Protein AF-A0A817BHD2-F1 (afdb_monomer_lite)

Secondary structure (DSSP, 8-state):
----------PPP-----------PPPPPPPPPPPP-----------------------PPPPPP-----PPP----SEEEEEEEEEEEEPSSSTT-EEEEEEEEESS-EEEEE-SSEEEETTTEEEETTTTTS--EEEEE-SEEEEEEEPPTT--B-GGGS-HHHH-

Organism: Brassica napus (NCBI:txid3708)

Structure (mmCIF, N/CA/C/O backbone):
data_AF-A0A817BHD2-F1
#
_entry.id   AF-A0A817BHD2-F1
#
loop_
_atom_site.group_PDB
_atom_site.id
_atom_site.type_symbol
_atom_site.label_atom_id
_atom_site.label_alt_id
_atom_site.label_comp_id
_atom_site.label_asym_id
_atom_site.label_entity_id
_atom_site.label_seq_id
_atom_site.pdbx_PDB_ins_code
_atom_site.Cartn_x
_atom_site.Cartn_y
_atom_site.Cartn_z
_atom_site.occupancy
_atom_site.B_iso_or_equiv
_atom_site.auth_seq_id
_atom_site.auth_comp_id
_atom_site.auth_asym_id
_atom_site.auth_atom_id
_atom_site.pdbx_PDB_model_num
ATOM 1 N N . MET A 1 1 ? -6.697 14.897 0.066 1.00 32.56 1 MET A N 1
ATOM 2 C CA . MET A 1 1 ? -5.765 14.631 -1.056 1.00 32.56 1 MET A CA 1
ATOM 3 C C . MET A 1 1 ? -4.375 14.465 -0.456 1.00 32.56 1 MET A C 1
ATOM 5 O O . MET A 1 1 ? -3.716 15.460 -0.195 1.00 32.56 1 MET A O 1
ATOM 9 N N . GLY A 1 2 ? -4.002 13.236 -0.090 1.00 35.25 2 GLY A N 1
ATOM 10 C CA . GLY A 1 2 ? -2.776 12.960 0.666 1.00 35.25 2 GLY A CA 1
ATOM 11 C C . GLY A 1 2 ? -1.614 12.603 -0.256 1.00 35.25 2 GLY A C 1
ATOM 12 O O . GLY A 1 2 ? -1.731 11.688 -1.069 1.00 35.25 2 GLY A O 1
ATOM 13 N N . ASN A 1 3 ? -0.502 13.325 -0.133 1.00 30.59 3 ASN A N 1
ATOM 14 C CA . ASN A 1 3 ? 0.747 12.999 -0.813 1.00 30.59 3 ASN A CA 1
ATOM 15 C C . ASN A 1 3 ? 1.408 11.814 -0.101 1.00 30.59 3 ASN A C 1
ATOM 17 O O . ASN A 1 3 ? 1.706 11.895 1.087 1.00 30.59 3 ASN A O 1
ATOM 21 N N . ILE A 1 4 ? 1.638 10.723 -0.830 1.00 46.12 4 ILE A N 1
ATOM 22 C CA . ILE A 1 4 ? 2.277 9.513 -0.305 1.00 46.12 4 ILE A CA 1
ATOM 23 C C . ILE A 1 4 ? 3.721 9.483 -0.805 1.00 46.12 4 ILE A C 1
ATOM 25 O O . ILE A 1 4 ? 3.975 9.426 -2.011 1.00 46.12 4 ILE A O 1
ATOM 29 N N . PHE A 1 5 ? 4.653 9.566 0.143 1.00 36.47 5 PHE A N 1
ATOM 30 C CA . PHE A 1 5 ? 6.095 9.471 -0.066 1.00 36.47 5 PHE A CA 1
ATOM 31 C C . PHE A 1 5 ? 6.577 8.048 0.230 1.00 36.47 5 PHE A C 1
ATOM 33 O O . PHE A 1 5 ? 6.222 7.459 1.248 1.00 36.47 5 PHE A O 1
ATOM 40 N N . CYS A 1 6 ? 7.414 7.509 -0.656 1.00 35.25 6 CYS A N 1
ATOM 41 C CA . CYS A 1 6 ? 8.051 6.203 -0.512 1.00 35.25 6 CYS A CA 1
ATOM 42 C C . CYS A 1 6 ? 9.559 6.420 -0.317 1.00 35.25 6 CYS A C 1
ATOM 44 O O . CYS A 1 6 ? 10.216 6.958 -1.206 1.00 35.25 6 CYS A O 1
ATOM 46 N N . CYS A 1 7 ? 10.109 6.025 0.836 1.00 37.22 7 CYS A N 1
ATOM 47 C CA . CYS A 1 7 ? 11.538 6.146 1.142 1.00 37.22 7 CYS A CA 1
ATOM 48 C C . CYS A 1 7 ? 12.202 4.763 1.181 1.00 37.22 7 CYS A C 1
ATOM 50 O O . CYS A 1 7 ? 12.012 4.004 2.129 1.00 37.22 7 CYS A O 1
ATOM 52 N N . CYS A 1 8 ? 13.027 4.445 0.181 1.00 37.12 8 CYS A N 1
ATOM 53 C CA . CYS A 1 8 ? 13.896 3.265 0.196 1.00 37.12 8 CYS A CA 1
ATOM 54 C C . CYS A 1 8 ? 15.268 3.626 0.797 1.00 37.12 8 CYS A C 1
ATOM 56 O O . CYS A 1 8 ? 16.153 4.128 0.108 1.00 37.12 8 CYS A O 1
ATOM 58 N N . GLY A 1 9 ? 15.458 3.381 2.097 1.00 36.22 9 GLY A N 1
ATOM 59 C CA . GLY A 1 9 ? 16.731 3.601 2.795 1.00 36.22 9 GLY A CA 1
ATOM 60 C C . GLY A 1 9 ? 17.662 2.382 2.748 1.00 36.22 9 GLY A C 1
ATOM 61 O O . GLY A 1 9 ? 17.508 1.446 3.532 1.00 36.22 9 GLY A O 1
ATOM 62 N N . GLY A 1 10 ? 18.673 2.397 1.875 1.00 38.00 10 GLY A N 1
ATOM 63 C CA . GLY A 1 10 ? 19.756 1.405 1.856 1.00 38.00 10 GLY A CA 1
ATOM 64 C C . GLY A 1 10 ? 20.892 1.756 2.830 1.00 38.00 10 GLY A C 1
ATOM 65 O O . GLY A 1 10 ? 21.655 2.688 2.589 1.00 38.00 10 GLY A O 1
ATOM 66 N N . ARG A 1 11 ? 21.058 0.993 3.923 1.00 42.69 11 ARG A N 1
ATOM 67 C CA . ARG A 1 11 ? 22.216 1.107 4.838 1.00 42.69 11 ARG A CA 1
ATOM 68 C C . ARG A 1 11 ? 23.433 0.367 4.267 1.00 42.69 11 ARG A C 1
ATOM 70 O O . ARG A 1 11 ? 23.419 -0.858 4.182 1.00 42.69 11 ARG A O 1
ATOM 77 N N . ARG A 1 12 ? 24.527 1.075 3.962 1.00 44.00 12 ARG A N 1
ATOM 78 C CA . ARG A 1 12 ? 25.848 0.461 3.710 1.00 44.00 12 ARG A CA 1
ATOM 79 C C . ARG A 1 12 ? 26.607 0.297 5.036 1.00 44.00 12 ARG A C 1
ATOM 81 O O . ARG A 1 12 ? 26.866 1.284 5.715 1.00 44.00 12 ARG A O 1
ATOM 88 N N . ARG A 1 13 ? 26.982 -0.936 5.404 1.00 43.25 13 ARG A N 1
ATOM 89 C CA . ARG A 1 13 ? 27.957 -1.217 6.479 1.00 43.25 13 ARG A CA 1
ATOM 90 C C . ARG A 1 13 ? 29.376 -1.045 5.922 1.00 43.25 13 ARG A C 1
ATOM 92 O O . ARG A 1 13 ? 29.700 -1.676 4.921 1.00 43.25 13 ARG A O 1
ATOM 99 N N . ARG A 1 14 ? 30.229 -0.251 6.579 1.00 35.31 14 ARG A N 1
ATOM 100 C CA . ARG A 1 14 ? 31.686 -0.247 6.356 1.00 35.31 14 ARG A CA 1
ATOM 101 C C . ARG A 1 14 ? 32.376 -0.677 7.651 1.00 35.31 14 ARG A C 1
ATOM 103 O O . ARG A 1 14 ? 32.086 -0.136 8.710 1.00 35.31 14 ARG A O 1
ATOM 110 N N . SER A 1 15 ? 33.211 -1.704 7.552 1.00 36.88 15 SER A N 1
ATOM 111 C CA . SER A 1 15 ? 34.025 -2.288 8.621 1.00 36.88 15 SER A CA 1
ATOM 112 C C . SER A 1 15 ? 35.166 -1.356 9.047 1.00 36.88 15 SER A C 1
ATOM 114 O O . SER A 1 15 ? 35.803 -0.739 8.194 1.00 36.88 15 SER A O 1
ATOM 116 N N . ASN A 1 16 ? 35.433 -1.295 10.356 1.00 35.06 16 ASN A N 1
ATOM 117 C CA . ASN A 1 16 ? 36.535 -0.553 10.975 1.00 35.06 16 ASN A CA 1
ATOM 118 C C . ASN A 1 16 ? 37.863 -1.324 10.883 1.00 35.06 16 ASN A C 1
ATOM 120 O O . ASN A 1 16 ? 37.915 -2.486 11.277 1.00 35.06 16 ASN A O 1
ATOM 124 N N . VAL A 1 17 ? 38.936 -0.640 10.478 1.00 37.84 17 VAL A N 1
ATOM 125 C CA . VAL A 1 17 ? 40.337 -0.933 10.845 1.00 37.84 17 VAL A CA 1
ATOM 126 C C . VAL A 1 17 ? 41.031 0.427 11.057 1.00 37.84 17 VAL A C 1
ATOM 128 O O . VAL A 1 17 ? 40.820 1.310 10.223 1.00 37.84 17 VAL A O 1
ATOM 131 N N . PRO A 1 18 ? 41.801 0.649 12.143 1.00 40.72 18 PRO A N 1
ATOM 132 C CA . PRO A 1 18 ? 42.442 1.934 12.410 1.00 40.72 18 PRO A CA 1
ATOM 133 C C . PRO A 1 18 ? 43.842 2.002 11.784 1.00 40.72 18 PRO A C 1
ATOM 135 O O . PRO A 1 18 ? 44.607 1.043 11.862 1.00 40.72 18 PRO A O 1
ATOM 138 N N . ALA A 1 19 ? 44.193 3.156 11.218 1.00 34.47 19 ALA A N 1
ATOM 139 C CA . ALA A 1 19 ? 45.574 3.535 10.951 1.00 34.47 19 ALA A CA 1
ATOM 140 C C . ALA A 1 19 ? 45.741 5.031 11.242 1.00 34.47 19 ALA A C 1
ATOM 142 O O . ALA A 1 19 ? 45.027 5.880 10.712 1.00 34.47 19 ALA A O 1
ATOM 143 N N . GLU A 1 20 ? 46.661 5.303 12.154 1.00 33.34 20 GLU A N 1
ATOM 144 C CA . GLU A 1 20 ? 47.182 6.596 12.566 1.00 33.34 20 GLU A CA 1
ATOM 145 C C . GLU A 1 20 ? 48.108 7.160 11.475 1.00 33.34 20 GLU A C 1
ATOM 147 O O . GLU A 1 20 ? 49.037 6.467 11.071 1.00 33.34 20 GLU A O 1
ATOM 152 N N . ALA A 1 21 ? 47.846 8.385 10.998 1.00 31.81 21 ALA A N 1
ATOM 153 C CA . ALA A 1 21 ? 48.841 9.400 10.613 1.00 31.81 21 ALA A CA 1
ATOM 154 C C . ALA A 1 21 ? 48.141 10.651 10.034 1.00 31.81 21 ALA A C 1
ATOM 156 O O . ALA A 1 21 ? 47.307 10.545 9.142 1.00 31.81 21 ALA A O 1
ATOM 157 N N . THR A 1 22 ? 48.485 11.810 10.609 1.00 34.97 22 THR A N 1
ATOM 158 C CA . THR A 1 22 ? 48.550 13.180 10.044 1.00 34.97 22 THR A CA 1
ATOM 159 C C . THR A 1 22 ? 47.873 13.479 8.697 1.00 34.97 22 THR A C 1
ATOM 161 O O . THR A 1 22 ? 48.224 12.850 7.710 1.00 34.97 22 THR A O 1
ATOM 164 N N . GLU A 1 23 ? 47.038 14.538 8.642 1.00 30.80 23 GLU A N 1
ATOM 165 C CA . GLU A 1 23 ? 47.178 15.710 7.735 1.00 30.80 23 GLU A CA 1
ATOM 166 C C . GLU A 1 23 ? 45.855 16.507 7.552 1.00 30.80 23 GLU A C 1
ATOM 168 O O . GLU A 1 23 ? 44.814 15.987 7.168 1.00 30.80 23 GLU A O 1
ATOM 173 N N . THR A 1 24 ? 45.938 17.796 7.898 1.00 31.33 24 THR A N 1
ATOM 174 C CA . THR A 1 24 ? 45.184 18.997 7.473 1.00 31.33 24 THR A CA 1
ATOM 175 C C . THR A 1 24 ? 43.711 18.897 7.021 1.00 31.33 24 THR A C 1
ATOM 177 O O . THR A 1 24 ? 43.395 18.555 5.887 1.00 31.33 24 THR A O 1
ATOM 180 N N . THR A 1 25 ? 42.795 19.382 7.869 1.00 35.78 25 THR A N 1
ATOM 181 C CA . THR A 1 25 ? 41.379 19.644 7.545 1.00 35.78 25 THR A CA 1
ATOM 182 C C . THR A 1 25 ? 41.215 20.784 6.521 1.00 35.78 25 THR A C 1
ATOM 184 O O . THR A 1 25 ? 41.575 21.922 6.841 1.00 35.78 25 THR A O 1
ATOM 187 N N . PRO A 1 26 ? 40.586 20.578 5.347 1.00 34.88 26 PRO A N 1
ATOM 188 C CA . PRO A 1 26 ? 40.112 21.681 4.516 1.00 34.88 26 PRO A CA 1
ATOM 189 C C . PRO A 1 26 ? 38.792 22.222 5.085 1.00 34.88 26 PRO A C 1
ATOM 191 O O . PRO A 1 26 ? 37.861 21.464 5.362 1.00 34.88 26 PRO A O 1
ATOM 194 N N . ARG A 1 27 ? 38.693 23.545 5.266 1.00 39.25 27 ARG A N 1
ATOM 195 C CA . ARG A 1 27 ? 37.445 24.222 5.663 1.00 39.25 27 ARG A CA 1
ATOM 196 C C . ARG A 1 27 ? 36.367 24.009 4.591 1.00 39.25 27 ARG A C 1
ATOM 198 O O . ARG A 1 27 ? 36.591 24.344 3.432 1.00 39.25 27 ARG A O 1
ATOM 205 N N . GLN A 1 28 ? 35.191 23.514 4.985 1.00 38.84 28 GLN A N 1
ATOM 206 C CA . GLN A 1 28 ? 33.999 23.508 4.128 1.00 38.84 28 GLN A CA 1
ATOM 207 C C . GLN A 1 28 ? 33.588 24.951 3.768 1.00 38.84 28 GLN A C 1
ATOM 209 O O . GLN A 1 28 ? 33.465 25.774 4.679 1.00 38.84 28 GLN A O 1
ATOM 214 N N . PRO A 1 29 ? 33.325 25.280 2.491 1.00 40.97 29 PRO A N 1
ATOM 215 C CA . PRO A 1 29 ? 32.713 26.554 2.130 1.00 40.97 29 PRO A CA 1
ATOM 216 C C . PRO A 1 29 ? 31.217 26.545 2.474 1.00 40.97 29 PRO A C 1
ATOM 218 O O . PRO A 1 29 ? 30.490 25.621 2.111 1.00 40.97 29 PRO A O 1
ATOM 221 N N . HIS A 1 30 ? 30.748 27.585 3.163 1.00 46.22 30 HIS A N 1
ATOM 222 C CA . HIS A 1 30 ? 29.320 27.854 3.346 1.00 46.22 30 HIS A CA 1
ATOM 223 C C . HIS A 1 30 ? 28.676 28.263 2.004 1.00 46.22 30 HIS A C 1
ATOM 225 O O . HIS A 1 30 ? 29.341 28.931 1.208 1.00 46.22 30 HIS A O 1
ATOM 231 N N . PRO A 1 31 ? 27.397 27.931 1.740 1.00 48.81 31 PRO A N 1
ATOM 232 C CA . PRO A 1 31 ? 26.735 28.337 0.502 1.00 48.81 31 PRO A CA 1
ATOM 233 C C . PRO A 1 31 ? 26.536 29.866 0.457 1.00 48.81 31 PRO A C 1
ATOM 235 O O . PRO A 1 31 ? 26.131 30.458 1.465 1.00 48.81 31 PRO A O 1
ATOM 238 N N . PRO A 1 32 ? 26.800 30.537 -0.682 1.00 47.69 32 PRO A N 1
ATOM 239 C CA . PRO A 1 32 ? 26.550 31.965 -0.811 1.00 47.69 32 PRO A CA 1
ATOM 240 C C . PRO A 1 32 ? 25.046 32.255 -0.906 1.00 47.69 32 PRO A C 1
ATOM 242 O O . PRO A 1 32 ? 24.273 31.508 -1.504 1.00 47.69 32 PRO A O 1
ATOM 245 N N . LYS A 1 33 ? 24.632 33.373 -0.301 1.00 41.81 33 LYS A N 1
ATOM 246 C CA . LYS A 1 33 ? 23.258 33.887 -0.350 1.00 41.81 33 LYS A CA 1
ATOM 247 C C . LYS A 1 33 ? 22.940 34.350 -1.778 1.00 41.81 33 LYS A C 1
ATOM 249 O O . LYS A 1 33 ? 23.653 35.189 -2.319 1.00 41.81 33 LYS A O 1
ATOM 254 N N . ILE A 1 34 ? 21.869 33.818 -2.362 1.00 36.09 34 ILE A N 1
ATOM 255 C CA . ILE A 1 34 ? 21.376 34.180 -3.699 1.00 36.09 34 ILE A CA 1
ATOM 256 C C . ILE A 1 34 ? 20.847 35.628 -3.671 1.00 36.09 34 ILE A C 1
ATOM 258 O O . ILE A 1 34 ? 19.967 35.912 -2.853 1.00 36.09 34 ILE A O 1
ATOM 262 N N . PRO A 1 35 ? 21.292 36.545 -4.552 1.00 37.19 35 PRO A N 1
ATOM 263 C CA . PRO A 1 35 ? 20.561 37.775 -4.806 1.00 37.19 35 PRO A CA 1
ATOM 264 C C . PRO A 1 35 ? 19.489 37.515 -5.869 1.00 37.19 35 PRO A C 1
ATOM 266 O O . PRO A 1 35 ? 19.784 37.131 -7.000 1.00 37.19 35 PRO A O 1
ATOM 269 N N . VAL A 1 36 ? 18.233 37.745 -5.494 1.00 41.97 36 VAL A N 1
ATOM 270 C CA . VAL A 1 36 ? 17.107 37.874 -6.425 1.00 41.97 36 VAL A CA 1
ATOM 271 C C . VAL A 1 36 ? 17.343 39.124 -7.267 1.00 41.97 36 VAL A C 1
ATOM 273 O O . VAL A 1 36 ? 17.374 40.216 -6.710 1.00 41.97 36 VAL A O 1
ATOM 276 N N . ASN A 1 37 ? 17.466 38.988 -8.588 1.00 36.00 37 ASN A N 1
ATOM 277 C CA . ASN A 1 37 ? 17.344 40.129 -9.491 1.00 36.00 37 ASN A CA 1
ATOM 278 C C . ASN A 1 37 ? 16.177 39.909 -10.449 1.00 36.00 37 ASN A C 1
ATOM 280 O O . ASN A 1 37 ? 16.178 39.019 -11.298 1.00 36.00 37 ASN A O 1
ATOM 284 N N . GLN A 1 38 ? 15.163 40.738 -10.220 1.00 34.06 38 GLN A N 1
ATOM 285 C CA . GLN A 1 38 ? 13.962 40.905 -11.015 1.00 34.06 38 GLN A CA 1
ATOM 286 C C . GLN A 1 38 ? 14.294 41.512 -12.387 1.00 34.06 38 GLN A C 1
ATOM 288 O O . GLN A 1 38 ? 15.295 42.203 -12.568 1.00 34.06 38 GLN A O 1
ATOM 293 N N . ALA A 1 39 ? 13.416 41.201 -13.338 1.00 39.72 39 ALA A N 1
ATOM 294 C CA . ALA A 1 39 ? 13.403 41.617 -14.733 1.00 39.72 39 ALA A CA 1
ATOM 295 C C . ALA A 1 39 ? 13.618 43.126 -14.963 1.00 39.72 39 ALA A C 1
ATOM 297 O O . ALA A 1 39 ? 13.302 43.932 -14.098 1.00 39.72 39 ALA A O 1
ATOM 298 N N . V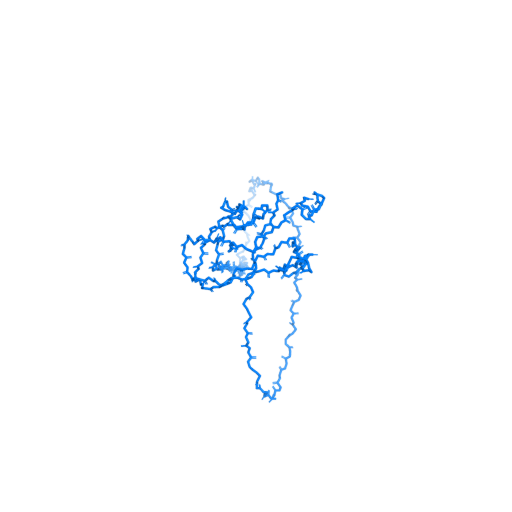AL A 1 40 ? 14.076 43.497 -16.167 1.00 34.72 40 VAL A N 1
ATOM 299 C CA . VAL A 1 40 ? 13.316 44.235 -17.208 1.00 34.72 40 VAL A CA 1
ATOM 300 C C . VAL A 1 40 ? 14.293 44.595 -18.350 1.00 34.72 40 VAL A C 1
ATOM 302 O O . VAL A 1 40 ? 15.284 45.282 -18.137 1.00 34.72 40 VAL A O 1
ATOM 305 N N . SER A 1 41 ? 14.007 44.153 -19.580 1.00 42.19 41 SER A N 1
ATOM 306 C CA . SER A 1 41 ? 14.454 44.831 -20.815 1.00 42.19 41 SER A CA 1
ATOM 307 C C . SER A 1 41 ? 13.302 45.719 -21.286 1.00 42.19 41 SER A C 1
ATOM 309 O O . SER A 1 41 ? 12.156 45.269 -21.196 1.00 42.19 41 SER A O 1
ATOM 311 N N . PRO A 1 42 ? 13.552 46.944 -21.786 1.00 44.94 42 PRO A N 1
ATOM 312 C CA . PRO A 1 42 ? 13.590 47.089 -23.246 1.00 44.94 42 PRO A CA 1
ATOM 313 C C . PRO A 1 42 ? 14.489 48.216 -23.813 1.00 44.94 42 PRO A C 1
ATOM 315 O O . PRO A 1 42 ? 14.671 49.267 -23.215 1.00 44.94 42 PRO A O 1
ATOM 318 N N . VAL A 1 43 ? 14.950 47.958 -25.044 1.00 42.66 43 VAL A N 1
ATOM 319 C CA . VAL A 1 43 ? 15.107 48.866 -26.205 1.00 42.66 43 VAL A CA 1
ATOM 320 C C . VAL A 1 43 ? 15.915 50.165 -26.027 1.00 42.66 43 VAL A C 1
ATOM 322 O O . VAL A 1 43 ? 15.469 51.119 -25.401 1.00 42.66 43 VAL A O 1
ATOM 325 N N . ALA A 1 44 ? 17.033 50.269 -26.759 1.00 33.97 44 ALA A N 1
ATOM 326 C CA . ALA A 1 44 ? 17.671 51.548 -27.075 1.00 33.97 44 ALA A CA 1
ATOM 327 C C . ALA A 1 44 ? 18.122 51.610 -28.549 1.00 33.97 44 ALA A C 1
ATOM 329 O O . ALA A 1 44 ? 19.122 51.031 -28.960 1.00 33.97 44 ALA A O 1
ATOM 330 N N . THR A 1 45 ? 17.276 52.283 -29.326 1.00 37.28 45 THR A N 1
ATOM 331 C CA . THR A 1 45 ? 17.509 53.223 -30.433 1.00 37.28 45 THR A CA 1
ATOM 332 C C . THR A 1 45 ? 18.938 53.377 -30.991 1.00 37.28 45 THR A C 1
ATOM 334 O O . THR A 1 45 ? 19.864 53.786 -30.296 1.00 37.28 45 THR A O 1
ATOM 337 N N . LEU A 1 46 ? 19.061 53.167 -32.309 1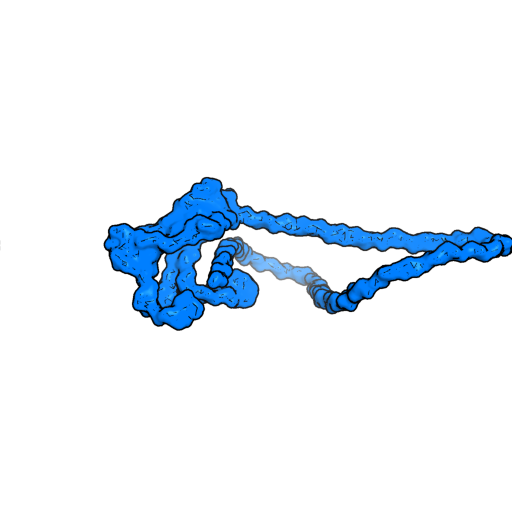.00 45.50 46 LEU A N 1
ATOM 338 C CA . LEU A 1 46 ? 20.205 53.513 -33.164 1.00 45.50 46 LEU A CA 1
ATOM 339 C C . LEU A 1 46 ? 20.455 55.034 -33.197 1.00 45.50 46 LEU A C 1
ATOM 341 O O . LEU A 1 46 ? 19.629 55.776 -33.721 1.00 45.50 46 LEU A O 1
ATOM 345 N N . TYR A 1 47 ? 21.625 55.480 -32.736 1.00 37.09 47 TYR A N 1
ATOM 346 C CA . TYR A 1 47 ? 22.200 56.792 -33.059 1.00 37.09 47 TYR A CA 1
ATOM 347 C C . TYR A 1 47 ? 23.710 56.634 -33.295 1.00 37.09 47 TYR A C 1
ATOM 349 O O . TYR A 1 47 ? 24.459 56.319 -32.375 1.00 37.09 47 TYR A O 1
ATOM 357 N N . TYR A 1 48 ? 24.161 56.858 -34.532 1.00 42.25 48 TYR A N 1
ATOM 358 C CA . TYR A 1 48 ? 25.581 56.983 -34.881 1.00 42.25 48 TYR A CA 1
ATOM 359 C C . TYR A 1 48 ? 25.991 58.464 -34.896 1.00 42.25 48 TYR A C 1
ATOM 361 O O . TYR A 1 48 ? 25.367 59.240 -35.623 1.00 42.25 48 TYR A O 1
ATOM 369 N N . PRO A 1 49 ? 27.075 58.857 -34.201 1.00 45.34 49 PRO A N 1
ATOM 370 C CA . PRO A 1 49 ? 27.827 60.068 -34.514 1.00 45.34 49 PRO A CA 1
ATOM 371 C C . PRO A 1 49 ? 29.209 59.756 -35.141 1.00 45.34 49 PRO A C 1
ATOM 373 O O . PRO A 1 49 ? 29.669 58.610 -35.114 1.00 45.34 49 PRO A O 1
ATOM 376 N N . PRO A 1 50 ? 29.848 60.753 -35.786 1.00 43.56 50 PRO A N 1
ATOM 377 C CA . PRO A 1 50 ? 30.835 60.529 -36.841 1.00 43.56 50 PRO A CA 1
ATOM 378 C C . PRO A 1 50 ? 32.256 60.213 -36.354 1.00 43.56 50 PRO A C 1
ATOM 380 O O . PRO A 1 50 ? 32.679 60.573 -35.258 1.00 43.56 50 PRO A O 1
ATOM 383 N N . ARG A 1 51 ? 32.988 59.537 -37.253 1.00 48.78 51 ARG A N 1
ATOM 384 C CA . ARG A 1 51 ? 34.384 59.094 -37.146 1.00 48.78 51 ARG A CA 1
ATOM 385 C C . ARG A 1 51 ? 35.347 60.246 -36.851 1.00 48.78 51 ARG A C 1
ATOM 387 O O . ARG A 1 51 ? 35.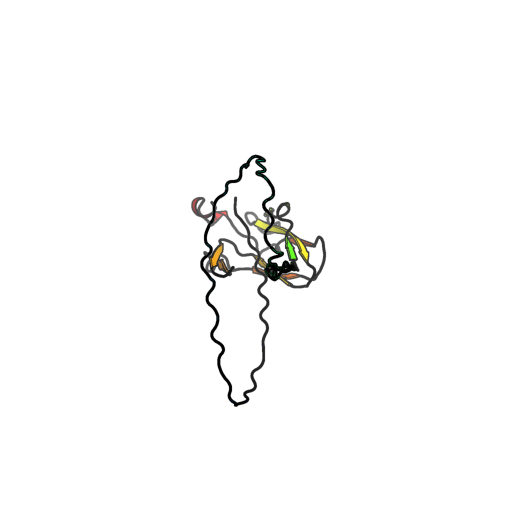661 61.027 -37.745 1.00 48.78 51 ARG A O 1
ATOM 394 N N . ASN A 1 52 ? 35.945 60.200 -35.665 1.00 43.00 52 ASN A N 1
ATOM 395 C CA . ASN A 1 52 ? 37.199 60.880 -35.363 1.00 43.00 52 ASN A CA 1
ATOM 396 C C . ASN A 1 52 ? 38.279 59.801 -35.198 1.00 43.00 52 ASN A C 1
ATOM 398 O O . ASN A 1 52 ? 38.117 58.870 -34.412 1.00 43.00 52 ASN A O 1
ATOM 402 N N . MET A 1 53 ? 39.347 59.891 -35.992 1.00 54.38 53 MET A N 1
ATOM 403 C CA . MET A 1 53 ? 40.481 58.970 -35.950 1.00 54.38 53 MET A CA 1
ATOM 404 C C . MET A 1 53 ? 41.240 59.081 -34.623 1.00 54.38 53 MET A C 1
ATOM 406 O O . MET A 1 53 ? 41.916 60.076 -34.369 1.00 54.38 53 MET A O 1
ATOM 410 N N . SER A 1 54 ? 41.220 58.012 -33.833 1.00 45.75 54 SER A N 1
ATOM 411 C CA . SER A 1 54 ? 42.197 57.751 -32.780 1.00 45.75 54 SER A CA 1
ATOM 412 C C . SER A 1 54 ? 42.486 56.245 -32.711 1.00 45.75 54 SER A C 1
ATOM 414 O O . SER A 1 54 ? 41.576 55.431 -32.642 1.00 45.75 54 SER A O 1
ATOM 416 N N . LYS A 1 55 ? 43.783 55.941 -32.851 1.00 49.38 55 LYS A N 1
ATOM 417 C CA . LYS A 1 55 ? 44.589 54.724 -32.606 1.00 49.38 55 LYS A CA 1
ATOM 418 C C . LYS A 1 55 ? 43.870 53.407 -32.221 1.00 49.38 55 LYS A C 1
ATOM 420 O O . LYS A 1 55 ? 42.977 53.433 -31.382 1.00 49.38 55 LYS A O 1
ATOM 425 N N . PRO A 1 56 ? 44.335 52.241 -32.724 1.00 43.94 56 PRO A N 1
ATOM 426 C CA . PRO A 1 56 ? 43.813 50.946 -32.305 1.00 43.94 56 PRO A CA 1
ATOM 427 C C . PRO A 1 56 ? 44.213 50.719 -30.846 1.00 43.94 56 PRO A C 1
ATOM 429 O O . PRO A 1 56 ? 45.350 50.370 -30.540 1.00 43.94 56 PRO A O 1
ATOM 432 N N . TYR A 1 57 ? 43.295 50.989 -29.927 1.00 47.41 57 TYR A N 1
ATOM 433 C CA . TYR A 1 57 ? 43.391 50.432 -28.594 1.00 47.41 57 TYR A CA 1
ATOM 434 C C . TYR A 1 57 ? 42.971 48.971 -28.727 1.00 47.41 57 TYR A C 1
ATOM 436 O O . TYR A 1 57 ? 41.783 48.667 -28.830 1.00 47.41 57 TYR A O 1
ATOM 444 N N . ASP A 1 58 ? 43.964 48.083 -28.780 1.00 53.75 58 ASP A N 1
ATOM 445 C CA . ASP A 1 58 ? 43.793 46.672 -28.447 1.00 53.75 58 ASP A CA 1
ATOM 446 C C . ASP A 1 58 ? 43.285 46.611 -27.003 1.00 53.75 58 ASP A C 1
ATOM 448 O O . ASP A 1 58 ? 44.055 46.568 -26.044 1.00 53.75 58 ASP A O 1
ATOM 452 N N . HIS A 1 59 ? 41.969 46.694 -26.826 1.00 55.25 59 HIS A N 1
ATOM 453 C CA . HIS A 1 59 ? 41.334 46.283 -25.588 1.00 55.25 59 HIS A CA 1
ATOM 454 C C . HIS A 1 59 ? 41.316 44.753 -25.608 1.00 55.25 59 HIS A C 1
ATOM 456 O O . HIS A 1 59 ? 40.634 44.183 -26.463 1.00 55.25 59 HIS A O 1
ATOM 462 N N . PRO A 1 60 ? 42.041 44.063 -24.707 1.00 58.88 60 PRO A N 1
ATOM 463 C CA . PRO A 1 60 ? 41.892 42.626 -24.582 1.00 58.88 60 PRO A CA 1
ATOM 464 C C . PRO A 1 60 ? 40.434 42.365 -24.214 1.00 58.88 60 PRO A C 1
ATOM 466 O O . PRO A 1 60 ? 39.949 42.862 -23.194 1.00 58.88 60 PRO A O 1
ATOM 469 N N . MET A 1 61 ? 39.719 41.629 -25.064 1.00 62.12 61 MET A N 1
ATOM 470 C CA . MET A 1 61 ? 38.408 41.107 -24.707 1.00 62.12 61 MET A CA 1
ATOM 471 C C . MET A 1 61 ? 38.588 40.341 -23.387 1.00 62.12 61 MET A C 1
ATOM 473 O O . MET A 1 61 ? 39.517 39.529 -23.304 1.00 62.12 61 MET A O 1
ATOM 477 N N . PRO A 1 62 ? 37.786 40.605 -22.336 1.00 64.62 62 PRO A N 1
ATOM 478 C CA . PRO A 1 62 ? 37.870 39.799 -21.130 1.00 64.62 62 PRO A CA 1
ATOM 479 C C . PRO A 1 62 ? 37.691 38.331 -21.542 1.00 64.62 62 PRO A C 1
ATOM 481 O O . PRO A 1 62 ? 36.850 38.055 -22.407 1.00 64.62 62 PRO A O 1
ATOM 484 N N . PRO A 1 63 ? 38.498 37.404 -20.994 1.00 66.50 63 PRO A N 1
ATOM 485 C CA . PRO A 1 63 ? 38.374 35.998 -21.342 1.00 66.50 63 PRO A CA 1
ATOM 486 C C . PRO A 1 63 ? 36.917 35.566 -21.123 1.00 66.50 63 PRO A C 1
ATOM 488 O O . PRO A 1 63 ? 36.279 36.067 -20.184 1.00 66.50 63 PRO A O 1
ATOM 491 N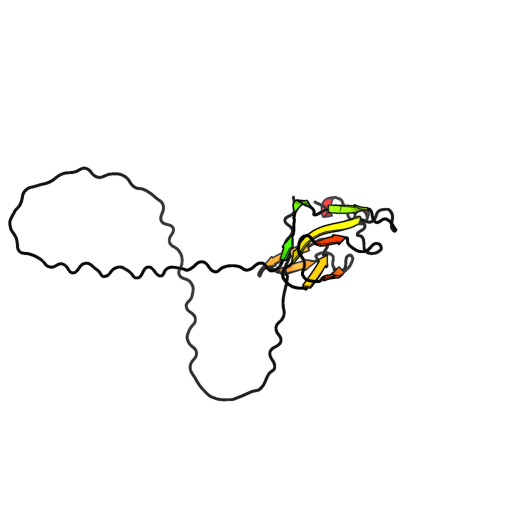 N . PRO A 1 64 ? 36.364 34.690 -21.986 1.00 64.38 64 PRO A N 1
ATOM 492 C CA . PRO A 1 64 ? 35.060 34.094 -21.745 1.00 64.38 64 PRO A CA 1
ATOM 493 C C . PRO A 1 64 ? 35.036 33.608 -20.300 1.00 64.38 64 PRO A C 1
ATOM 495 O O . PRO A 1 64 ? 35.943 32.895 -19.877 1.00 64.38 64 PRO A O 1
ATOM 498 N N . ARG A 1 65 ? 34.062 34.074 -19.511 1.00 64.44 65 ARG A N 1
ATOM 499 C CA . ARG A 1 65 ? 33.875 33.527 -18.168 1.00 64.44 65 ARG A CA 1
ATOM 500 C C . ARG A 1 65 ? 33.676 32.034 -18.361 1.00 64.44 65 ARG A C 1
ATOM 502 O O . ARG A 1 65 ? 32.819 31.668 -19.165 1.00 64.44 65 ARG A O 1
ATOM 509 N N . ASP A 1 66 ? 34.458 31.220 -17.662 1.00 65.12 66 ASP A N 1
ATOM 510 C CA . ASP A 1 66 ? 34.211 29.788 -17.580 1.00 65.12 66 ASP A CA 1
ATOM 511 C C . ASP A 1 66 ? 32.794 29.628 -17.027 1.00 65.12 66 ASP A C 1
ATOM 513 O O . ASP A 1 66 ? 32.538 29.806 -15.833 1.00 65.12 66 ASP A O 1
ATOM 517 N N . VAL A 1 67 ? 31.836 29.415 -17.926 1.00 64.56 67 VAL A N 1
ATOM 518 C CA . VAL A 1 67 ? 30.496 29.006 -17.546 1.00 64.56 67 VAL A CA 1
ATOM 519 C C . VAL A 1 67 ? 30.723 27.593 -17.052 1.00 64.56 67 VAL A C 1
ATOM 521 O O . VAL A 1 67 ? 30.998 26.691 -17.838 1.00 64.56 67 VAL A O 1
ATOM 524 N N . VAL A 1 68 ? 30.769 27.422 -15.732 1.00 69.44 68 VAL A N 1
ATOM 525 C CA . VAL A 1 68 ? 30.754 26.087 -15.149 1.00 69.44 68 VAL A CA 1
ATOM 526 C C . VAL A 1 68 ? 29.411 25.508 -15.557 1.00 69.44 68 VAL A C 1
ATOM 528 O O . VAL A 1 68 ? 28.380 25.877 -14.999 1.00 69.44 68 VAL A O 1
ATOM 531 N N . ASP A 1 69 ? 29.426 24.677 -16.595 1.00 68.81 69 ASP A N 1
ATOM 532 C CA . ASP A 1 69 ? 28.266 23.913 -17.015 1.00 68.81 69 ASP A CA 1
ATOM 533 C C . ASP A 1 69 ? 27.908 22.985 -15.850 1.00 68.81 69 ASP A C 1
ATOM 535 O O . ASP A 1 69 ? 28.554 21.960 -15.607 1.00 68.81 69 ASP A O 1
ATOM 539 N N . GLU A 1 70 ? 26.914 23.392 -15.061 1.00 70.62 70 GLU A N 1
ATOM 540 C CA . GLU A 1 70 ? 26.329 22.564 -14.016 1.00 70.62 70 GLU A CA 1
ATOM 541 C C . GLU A 1 70 ? 25.600 21.405 -14.700 1.00 70.62 70 GLU A C 1
ATOM 543 O O . GLU A 1 70 ? 24.413 21.472 -15.019 1.00 70.62 70 GLU A O 1
ATOM 548 N N . ASN A 1 71 ? 26.349 20.340 -14.988 1.00 73.06 71 ASN A N 1
ATOM 549 C CA . ASN A 1 71 ? 25.793 19.137 -15.583 1.00 73.06 71 ASN A CA 1
ATOM 550 C C . ASN A 1 71 ? 24.671 18.604 -14.680 1.00 73.06 71 ASN A C 1
ATOM 552 O O . ASN A 1 71 ? 24.905 18.370 -13.487 1.00 73.06 71 ASN A O 1
ATOM 556 N N . PRO A 1 72 ? 23.462 18.373 -15.220 1.00 66.50 72 PRO A N 1
ATOM 557 C CA . PRO A 1 72 ? 22.351 17.884 -14.426 1.00 66.50 72 PRO A CA 1
ATOM 558 C C . PRO A 1 72 ? 22.689 16.501 -13.867 1.00 66.50 72 PRO A C 1
ATOM 560 O O . PRO A 1 72 ? 22.981 15.555 -14.603 1.00 66.50 72 PRO A O 1
ATOM 563 N N . VAL A 1 73 ? 22.631 16.370 -12.543 1.00 72.56 73 VAL A N 1
ATOM 564 C CA . VAL A 1 73 ? 22.763 15.073 -11.881 1.00 72.56 73 VAL A CA 1
ATOM 565 C C . VAL A 1 73 ? 21.548 14.230 -12.258 1.00 72.56 73 VAL A C 1
ATOM 567 O O . VAL A 1 73 ? 20.410 14.578 -11.949 1.00 72.56 73 VAL A O 1
ATOM 570 N N . THR A 1 74 ? 21.778 13.104 -12.932 1.00 74.56 74 THR A N 1
ATOM 571 C CA . THR A 1 74 ? 20.700 12.157 -13.229 1.00 74.56 74 THR A CA 1
ATOM 572 C C . THR A 1 74 ? 20.310 11.427 -11.948 1.00 74.56 74 THR A C 1
ATOM 574 O O . THR A 1 74 ? 21.064 10.594 -11.445 1.00 74.56 74 THR A O 1
ATOM 577 N N . ILE A 1 75 ? 19.121 11.718 -11.422 1.00 77.19 75 ILE A N 1
ATOM 578 C CA . ILE A 1 75 ? 18.527 10.936 -10.337 1.00 77.19 75 ILE A CA 1
ATOM 579 C C . ILE A 1 75 ? 18.043 9.615 -10.941 1.00 77.19 75 ILE A C 1
ATOM 581 O O . ILE A 1 75 ? 17.126 9.596 -11.761 1.00 77.19 75 ILE A O 1
ATOM 585 N N . ARG A 1 76 ? 18.678 8.503 -10.560 1.00 73.81 76 ARG A N 1
ATOM 586 C CA . ARG A 1 76 ? 18.194 7.162 -10.903 1.00 73.81 76 ARG A CA 1
ATOM 587 C C . ARG A 1 76 ? 17.138 6.756 -9.889 1.00 73.81 76 ARG A C 1
ATOM 589 O O . ARG A 1 76 ? 17.437 6.675 -8.702 1.00 73.81 76 ARG A O 1
ATOM 596 N N . ASN A 1 77 ? 15.921 6.521 -10.364 1.00 83.69 77 ASN A N 1
ATOM 597 C CA . ASN A 1 77 ? 14.886 5.914 -9.550 1.00 83.69 77 ASN A CA 1
ATOM 598 C C . ASN A 1 77 ? 14.860 4.407 -9.820 1.00 83.69 77 ASN A C 1
ATOM 600 O O . ASN A 1 77 ? 14.495 3.985 -10.916 1.00 83.69 77 ASN A O 1
ATOM 604 N N . ASP A 1 78 ? 15.247 3.611 -8.828 1.00 89.94 78 ASP A N 1
ATOM 605 C CA . ASP A 1 78 ? 15.232 2.155 -8.947 1.00 89.94 78 ASP A CA 1
ATOM 606 C C . ASP A 1 78 ? 13.817 1.571 -8.770 1.00 89.94 78 ASP A C 1
ATOM 608 O O . ASP A 1 78 ? 13.612 0.394 -9.064 1.00 89.94 78 ASP A O 1
ATOM 612 N N . THR A 1 79 ? 12.839 2.373 -8.318 1.00 92.81 79 THR A N 1
ATOM 613 C CA . THR A 1 79 ? 11.463 1.933 -8.026 1.00 92.81 79 THR A CA 1
ATOM 614 C C . THR A 1 79 ? 10.408 2.998 -8.347 1.00 92.81 79 THR A C 1
ATOM 616 O O . THR A 1 79 ? 10.412 4.084 -7.772 1.00 92.81 79 THR A O 1
ATOM 619 N N . ASN A 1 80 ? 9.429 2.690 -9.190 1.00 94.44 80 ASN A N 1
ATOM 620 C CA . ASN A 1 80 ? 8.370 3.620 -9.571 1.00 94.44 80 ASN A CA 1
ATOM 621 C C . ASN A 1 80 ? 6.985 3.100 -9.170 1.00 94.44 80 ASN A C 1
ATOM 623 O O . ASN A 1 80 ? 6.540 2.074 -9.668 1.00 94.44 80 ASN A O 1
ATOM 627 N N . LEU A 1 81 ? 6.284 3.826 -8.299 1.00 95.75 81 LEU A N 1
ATOM 628 C CA . LEU A 1 81 ? 4.899 3.522 -7.931 1.00 95.75 81 LEU A CA 1
ATOM 629 C C . LEU A 1 81 ? 3.931 4.098 -8.977 1.00 95.75 81 LEU A C 1
ATOM 631 O O . LEU A 1 81 ? 3.961 5.303 -9.240 1.00 95.75 81 LEU A O 1
ATOM 635 N N . LYS A 1 82 ? 3.007 3.280 -9.493 1.00 96.31 82 LYS A N 1
ATOM 636 C CA . LYS A 1 82 ? 1.878 3.738 -10.319 1.00 96.31 82 LYS A CA 1
ATOM 637 C C . LYS A 1 82 ? 0.776 4.281 -9.415 1.00 96.31 82 LYS A C 1
ATOM 639 O O . LYS A 1 82 ? -0.099 3.543 -8.961 1.00 96.31 82 LYS A O 1
ATOM 644 N N . LYS A 1 83 ? 0.875 5.566 -9.073 1.00 95.06 83 LYS A N 1
ATOM 645 C CA . LYS A 1 83 ? 0.044 6.230 -8.050 1.00 95.06 83 LYS A CA 1
ATOM 646 C C . LYS A 1 83 ? -1.458 6.064 -8.288 1.00 95.06 83 LYS A C 1
ATOM 648 O O . LYS A 1 83 ? -2.207 5.923 -7.332 1.00 95.06 83 LYS A O 1
ATOM 653 N N . GLU A 1 84 ? -1.886 6.047 -9.542 1.00 97.31 84 GLU A N 1
ATOM 654 C CA . GLU A 1 84 ? -3.276 5.871 -9.961 1.00 97.31 84 GLU A CA 1
ATOM 655 C C . GLU A 1 84 ? -3.854 4.489 -9.629 1.00 97.31 84 GLU A C 1
ATOM 657 O O . GLU A 1 84 ? -5.068 4.328 -9.576 1.00 97.31 84 GLU A O 1
ATOM 662 N N . THR A 1 85 ? -2.994 3.498 -9.393 1.00 98.00 85 THR A N 1
ATOM 663 C CA . THR A 1 85 ? -3.403 2.137 -9.023 1.00 98.00 85 THR A CA 1
ATOM 664 C C . THR A 1 85 ? -3.485 1.930 -7.513 1.00 98.00 85 THR A C 1
ATOM 666 O O . THR A 1 85 ? -3.931 0.874 -7.066 1.00 98.00 85 THR A O 1
ATOM 669 N N . LEU A 1 86 ? -3.038 2.912 -6.722 1.00 97.62 86 LEU A N 1
ATOM 670 C CA . LEU A 1 86 ? -3.060 2.816 -5.272 1.00 97.62 86 LEU A CA 1
ATOM 671 C C . LEU A 1 86 ? -4.499 2.862 -4.761 1.00 97.62 86 LEU A C 1
ATOM 673 O O . LEU A 1 86 ? -5.225 3.831 -4.983 1.00 97.62 86 LEU A O 1
ATOM 677 N N . SER A 1 87 ? -4.891 1.817 -4.047 1.00 97.44 87 SER A N 1
ATOM 678 C CA . SER A 1 87 ? -6.254 1.631 -3.569 1.00 97.44 87 SER A CA 1
ATOM 679 C C . SER A 1 87 ? -6.294 0.865 -2.248 1.00 97.44 87 SER A C 1
ATOM 681 O O . SER A 1 87 ? -5.323 0.221 -1.841 1.00 97.44 87 SER A O 1
ATOM 683 N N . LEU A 1 88 ? -7.436 0.976 -1.569 1.00 96.44 88 LEU A N 1
ATOM 684 C CA . LEU A 1 88 ? -7.799 0.141 -0.432 1.00 96.44 88 LEU A CA 1
ATOM 685 C C . LEU A 1 88 ? -8.855 -0.862 -0.899 1.00 96.44 88 LEU A C 1
ATOM 687 O O . LEU A 1 88 ? -9.949 -0.467 -1.301 1.00 96.44 88 LEU A O 1
ATOM 691 N N . GLU A 1 89 ? -8.521 -2.147 -0.853 1.00 96.62 89 GLU A N 1
ATOM 692 C CA . GLU A 1 89 ? -9.406 -3.251 -1.230 1.00 96.62 89 GLU A CA 1
ATOM 693 C C . GLU A 1 89 ? -9.957 -3.944 0.033 1.00 96.62 89 GLU A C 1
ATOM 695 O O . GLU A 1 89 ? -9.237 -4.052 1.026 1.00 96.62 89 GLU A O 1
ATOM 700 N N . PRO A 1 90 ? -11.210 -4.432 0.049 1.00 97.00 90 PRO A N 1
ATOM 701 C CA . PRO A 1 90 ? -11.725 -5.221 1.168 1.00 97.00 90 PRO A CA 1
ATOM 702 C C . PRO A 1 90 ? -10.902 -6.491 1.415 1.00 97.00 90 PRO A C 1
ATOM 704 O O . PRO A 1 90 ? -10.587 -7.221 0.475 1.00 97.00 90 PRO A O 1
ATOM 707 N N . ASP A 1 91 ? -10.595 -6.791 2.678 1.00 96.81 91 ASP A N 1
ATOM 708 C CA . ASP A 1 91 ? -9.947 -8.050 3.046 1.00 96.81 91 ASP A CA 1
ATOM 709 C C . ASP A 1 91 ? -10.946 -9.219 2.884 1.00 96.81 91 ASP A C 1
ATOM 711 O O . ASP A 1 91 ? -11.987 -9.229 3.550 1.00 96.81 91 ASP A O 1
ATOM 715 N N . PRO A 1 92 ? -10.655 -10.228 2.036 1.00 94.56 92 PRO A N 1
ATOM 716 C CA . PRO A 1 92 ? -11.569 -11.344 1.795 1.00 94.56 92 PRO A CA 1
ATOM 717 C C . PRO A 1 92 ? -11.776 -12.252 3.014 1.00 94.56 92 PRO A C 1
ATOM 719 O O . PRO A 1 92 ? -12.781 -12.957 3.075 1.00 94.56 92 PRO A O 1
ATOM 722 N N . VAL A 1 93 ? -10.840 -12.267 3.970 1.00 95.44 93 VAL A N 1
ATOM 723 C CA . VAL A 1 93 ? -10.902 -13.140 5.157 1.00 95.44 93 VAL A CA 1
ATOM 724 C C . VAL A 1 93 ? -11.351 -12.375 6.402 1.00 95.44 93 VAL A C 1
ATOM 726 O O . VAL A 1 93 ? -11.899 -12.983 7.318 1.00 95.44 93 VAL A O 1
ATOM 729 N N . ASN A 1 94 ? -11.181 -11.049 6.442 1.00 94.31 94 ASN A N 1
ATOM 730 C CA . ASN A 1 94 ? -11.552 -10.222 7.595 1.00 94.31 94 ASN A CA 1
ATOM 731 C C . ASN A 1 94 ? -12.513 -9.099 7.189 1.00 94.31 94 ASN A C 1
ATOM 733 O O . ASN A 1 94 ? -12.065 -8.005 6.836 1.00 94.31 94 ASN A O 1
ATOM 737 N N . PRO A 1 95 ? -13.835 -9.333 7.279 1.00 92.31 95 PRO A N 1
ATOM 738 C CA . PRO A 1 95 ? -14.831 -8.305 7.005 1.00 92.31 95 PRO A CA 1
ATOM 739 C C . PRO A 1 95 ? -14.561 -7.022 7.802 1.00 92.31 95 PRO A C 1
ATOM 741 O O . PRO A 1 95 ? -14.243 -7.077 8.988 1.00 92.31 95 PRO A O 1
ATOM 744 N N . GLY A 1 96 ? -14.687 -5.868 7.145 1.00 92.62 96 GLY A N 1
ATOM 745 C CA . GLY A 1 96 ? -14.431 -4.552 7.747 1.00 92.62 96 GLY A CA 1
ATOM 746 C C . GLY A 1 96 ? -12.965 -4.109 7.728 1.00 92.62 96 GLY A C 1
ATOM 747 O O . GLY A 1 96 ? -12.693 -2.938 7.981 1.00 92.62 96 GLY A O 1
ATOM 748 N N . ARG A 1 97 ? -12.025 -4.994 7.369 1.00 95.19 97 ARG A N 1
ATOM 749 C CA . ARG A 1 97 ? -10.619 -4.625 7.167 1.00 95.19 97 ARG A CA 1
ATOM 750 C C . ARG A 1 97 ? -10.317 -4.327 5.706 1.00 95.19 97 ARG A C 1
ATOM 752 O O . ARG A 1 97 ? -10.922 -4.900 4.802 1.00 95.19 97 ARG A O 1
ATOM 759 N N . LEU A 1 98 ? -9.353 -3.438 5.492 1.00 96.00 98 LEU A N 1
ATOM 760 C CA . LEU A 1 98 ? -8.908 -2.993 4.176 1.00 96.00 98 LEU A CA 1
ATOM 761 C C . LEU A 1 98 ? -7.430 -3.328 3.955 1.00 96.00 98 LEU A C 1
ATOM 763 O O . LEU A 1 98 ? -6.598 -3.164 4.849 1.00 96.00 98 LEU A O 1
ATOM 767 N N . LEU A 1 99 ? -7.107 -3.776 2.748 1.00 97.25 99 LEU A N 1
ATOM 768 C CA . LEU A 1 99 ? -5.774 -4.122 2.273 1.00 97.25 99 LEU A CA 1
ATOM 769 C C . LEU A 1 99 ? -5.279 -3.045 1.313 1.00 97.25 99 LEU A C 1
ATOM 771 O O . LEU A 1 99 ? -6.019 -2.592 0.442 1.00 97.25 99 LEU A O 1
ATOM 775 N N . VAL A 1 100 ? -4.014 -2.654 1.439 1.00 97.88 100 VAL A N 1
ATOM 776 C CA . VAL A 1 100 ? -3.378 -1.765 0.463 1.00 97.88 100 VAL A CA 1
ATOM 777 C C . VAL A 1 100 ? -3.034 -2.553 -0.799 1.00 97.88 100 VAL A C 1
ATOM 779 O O . VAL A 1 100 ? -2.349 -3.575 -0.726 1.00 97.88 100 VAL A O 1
ATOM 782 N N . ALA A 1 101 ? -3.458 -2.052 -1.956 1.00 98.19 101 ALA A N 1
ATOM 783 C CA . ALA A 1 101 ? -3.105 -2.598 -3.260 1.00 98.19 101 ALA A CA 1
ATOM 784 C C . ALA A 1 101 ? -2.553 -1.502 -4.177 1.00 98.19 101 ALA A C 1
ATOM 786 O O . ALA A 1 101 ? -3.049 -0.376 -4.179 1.00 98.19 101 ALA A O 1
ATOM 787 N N . PHE A 1 102 ? -1.513 -1.820 -4.946 1.00 98.50 102 PHE A N 1
ATOM 788 C CA . PHE A 1 102 ? -0.945 -0.931 -5.961 1.00 98.50 102 PHE A CA 1
ATOM 789 C C . PHE A 1 102 ? -0.086 -1.701 -6.960 1.00 98.50 102 PHE A C 1
ATOM 791 O O . PHE A 1 102 ? 0.270 -2.862 -6.762 1.00 98.50 102 PHE A O 1
ATOM 798 N N . THR A 1 103 ? 0.287 -1.017 -8.031 1.00 98.56 103 THR A N 1
ATOM 799 C CA . THR A 1 103 ? 1.209 -1.502 -9.053 1.00 98.56 103 THR A CA 1
ATOM 800 C C . THR A 1 103 ? 2.486 -0.671 -9.036 1.00 98.56 103 THR A C 1
ATOM 802 O O . THR A 1 103 ? 2.449 0.541 -8.808 1.00 98.56 103 THR A O 1
ATOM 805 N N . PHE A 1 104 ? 3.631 -1.308 -9.257 1.00 98.12 104 PHE A N 1
ATOM 806 C CA . PHE A 1 104 ? 4.925 -0.636 -9.260 1.00 98.12 104 PHE A CA 1
ATOM 807 C C . PHE A 1 104 ? 5.919 -1.307 -10.211 1.00 98.12 104 PHE A C 1
ATOM 809 O O . PHE A 1 104 ? 5.826 -2.494 -10.512 1.00 98.12 104 PHE A O 1
ATOM 816 N N . ASP A 1 105 ? 6.895 -0.532 -10.662 1.00 97.50 105 ASP A N 1
ATOM 817 C CA . ASP A 1 105 ? 8.062 -1.006 -11.394 1.00 97.50 105 ASP A CA 1
ATOM 818 C C . ASP A 1 105 ? 9.274 -0.990 -10.460 1.00 97.50 105 ASP A C 1
ATOM 820 O O . ASP A 1 105 ? 9.462 -0.038 -9.704 1.00 97.50 105 ASP A O 1
ATOM 824 N N . ALA A 1 106 ? 10.129 -2.006 -10.523 1.00 96.88 106 ALA A N 1
ATOM 825 C CA . ALA A 1 106 ? 11.364 -2.070 -9.755 1.00 96.88 106 ALA A CA 1
ATOM 826 C C . ALA A 1 106 ? 12.515 -2.645 -10.583 1.00 96.88 106 ALA A C 1
ATOM 828 O O . ALA A 1 106 ? 12.447 -3.757 -11.105 1.00 96.88 106 ALA A O 1
ATOM 829 N N . LEU A 1 107 ? 13.611 -1.895 -10.668 1.00 96.12 107 LEU A N 1
ATOM 830 C CA . LEU A 1 107 ? 14.841 -2.302 -11.348 1.00 96.12 107 LEU A CA 1
ATOM 831 C C . LEU A 1 107 ? 15.756 -3.145 -10.443 1.00 96.12 107 LEU A C 1
ATOM 833 O O . LEU A 1 107 ? 16.640 -3.848 -10.937 1.00 96.12 107 LEU A O 1
ATOM 837 N N . VAL A 1 108 ? 15.521 -3.108 -9.129 1.00 95.81 108 VAL A N 1
ATOM 838 C CA . VAL A 1 108 ? 16.239 -3.871 -8.099 1.00 95.81 108 VAL A CA 1
ATOM 839 C C . VAL A 1 108 ? 15.248 -4.513 -7.129 1.00 95.81 108 VAL A C 1
ATOM 841 O O . VAL A 1 108 ? 14.155 -3.990 -6.930 1.00 95.81 108 VAL A O 1
ATOM 844 N N . SER A 1 109 ? 15.628 -5.635 -6.522 1.00 97.44 109 SER A N 1
ATOM 845 C CA . 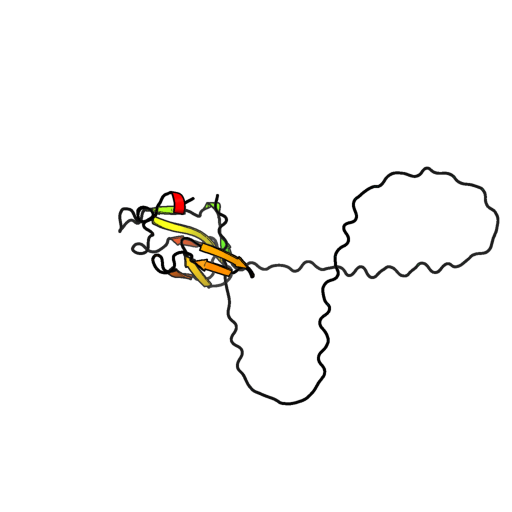SER A 1 109 ? 14.861 -6.259 -5.437 1.00 97.44 109 SER A CA 1
ATOM 846 C C . SER A 1 109 ? 14.916 -5.386 -4.179 1.00 97.44 109 SER A C 1
ATOM 848 O O . SER A 1 109 ? 15.897 -4.670 -3.951 1.00 97.44 109 SER A O 1
ATOM 850 N N . GLY A 1 110 ? 13.875 -5.430 -3.353 1.00 96.31 110 GLY A N 1
ATOM 851 C CA . GLY A 1 110 ? 13.734 -4.506 -2.236 1.00 96.31 110 GLY A CA 1
ATOM 852 C C . GLY A 1 110 ? 12.649 -4.900 -1.246 1.00 96.31 110 GLY A C 1
ATOM 853 O O . GLY A 1 110 ? 12.266 -6.062 -1.147 1.00 96.31 110 GLY A O 1
ATOM 854 N N . ARG A 1 111 ? 12.191 -3.912 -0.472 1.00 96.31 111 ARG A N 1
ATOM 855 C CA . ARG A 1 111 ? 11.152 -4.079 0.548 1.00 96.31 111 ARG A CA 1
ATOM 856 C C . ARG A 1 111 ? 10.092 -2.997 0.454 1.00 96.31 111 ARG A C 1
ATOM 858 O O . ARG A 1 111 ? 10.423 -1.827 0.283 1.00 96.31 111 ARG A O 1
ATOM 865 N N . ILE A 1 112 ? 8.838 -3.396 0.613 1.00 95.88 112 ILE A N 1
ATOM 866 C CA . ILE A 1 112 ? 7.679 -2.521 0.776 1.00 95.88 112 ILE A CA 1
ATOM 867 C C . ILE A 1 112 ? 7.352 -2.483 2.258 1.00 95.88 112 ILE A C 1
ATOM 869 O O . ILE A 1 112 ? 7.109 -3.527 2.854 1.00 95.88 112 ILE A O 1
ATOM 873 N N . THR A 1 113 ? 7.301 -1.289 2.840 1.00 95.25 113 THR A N 1
ATOM 874 C CA . THR A 1 113 ? 6.803 -1.087 4.202 1.00 95.25 113 THR A CA 1
ATOM 875 C C . THR A 1 113 ? 5.536 -0.245 4.139 1.00 95.25 113 THR A C 1
ATOM 877 O O . THR A 1 113 ? 5.568 0.897 3.686 1.00 95.25 113 THR A O 1
ATOM 880 N N . VAL A 1 114 ? 4.420 -0.810 4.594 1.00 94.81 114 VAL A N 1
ATOM 881 C CA . VAL A 1 114 ? 3.138 -0.113 4.713 1.00 94.81 114 VAL A CA 1
ATOM 882 C C . VAL A 1 114 ? 3.069 0.530 6.092 1.00 94.81 114 VAL A C 1
ATOM 884 O O . VAL A 1 114 ? 3.180 -0.156 7.109 1.00 94.81 114 VAL A O 1
ATOM 887 N N . VAL A 1 115 ? 2.895 1.851 6.120 1.00 93.38 115 VAL A N 1
ATOM 888 C CA . VAL A 1 115 ? 2.724 2.644 7.341 1.00 93.38 115 VAL A CA 1
ATOM 889 C C . VAL A 1 115 ? 1.417 3.415 7.232 1.00 93.38 115 VAL A C 1
ATOM 891 O O . VAL A 1 115 ? 1.242 4.211 6.312 1.00 93.38 115 VAL A O 1
ATOM 894 N N . PHE A 1 116 ? 0.515 3.197 8.183 1.00 91.44 116 PHE A N 1
ATOM 895 C CA . PHE A 1 116 ? -0.706 3.986 8.327 1.00 91.44 116 PHE A CA 1
ATOM 896 C C . PHE A 1 116 ? -0.461 5.135 9.300 1.00 91.44 116 PHE A C 1
ATOM 898 O O . PHE A 1 116 ? 0.251 4.954 10.285 1.00 91.44 116 PHE A O 1
ATOM 905 N N . PHE A 1 117 ? -1.068 6.294 9.028 1.00 91.00 117 PHE A N 1
ATOM 906 C CA . PHE A 1 117 ? -0.878 7.534 9.788 1.00 91.00 117 PHE A CA 1
ATOM 907 C C . PHE A 1 117 ? 0.605 7.878 9.940 1.00 91.00 117 PHE A C 1
ATOM 909 O O . PHE A 1 117 ? 1.277 7.525 10.909 1.00 91.00 117 PHE A O 1
ATOM 916 N N . ALA A 1 118 ? 1.134 8.550 8.928 1.00 91.94 118 ALA A N 1
ATOM 917 C CA . ALA A 1 118 ? 2.534 8.911 8.867 1.00 91.94 118 ALA A CA 1
ATOM 918 C C . ALA A 1 118 ? 2.703 10.415 8.700 1.00 91.94 118 ALA A C 1
ATOM 920 O O . ALA A 1 118 ? 1.919 11.076 8.020 1.00 91.94 118 ALA A O 1
ATOM 921 N N . LYS A 1 119 ? 3.768 10.939 9.297 1.00 90.56 119 LYS A N 1
ATOM 922 C CA . LYS A 1 119 ? 4.211 12.315 9.118 1.00 90.56 119 LYS A CA 1
ATOM 923 C C . LYS A 1 119 ? 5.603 12.315 8.506 1.00 90.56 119 LYS A C 1
ATOM 925 O O . LYS A 1 119 ? 6.489 11.599 8.971 1.00 90.56 119 LYS A O 1
ATOM 930 N N . GLU A 1 120 ? 5.790 13.140 7.484 1.00 90.06 120 GLU A N 1
ATOM 931 C CA . GLU A 1 120 ? 7.120 13.449 6.973 1.00 90.06 120 GLU A CA 1
ATOM 932 C C . GLU A 1 120 ? 7.815 14.419 7.935 1.00 90.06 120 GLU A C 1
ATOM 934 O O . GLU A 1 120 ? 7.251 15.438 8.350 1.00 90.06 120 GLU A O 1
ATOM 939 N N . VAL A 1 121 ? 9.031 14.068 8.329 1.00 88.12 121 VAL A N 1
ATOM 940 C CA . VAL A 1 121 ? 9.927 14.918 9.111 1.00 88.12 121 VAL A CA 1
ATOM 941 C C . VAL A 1 121 ? 11.089 15.370 8.216 1.00 88.12 121 VAL A C 1
ATOM 943 O O . VAL A 1 121 ? 11.248 14.840 7.110 1.00 88.12 121 VAL A O 1
ATOM 946 N N . PRO A 1 122 ? 11.892 16.364 8.642 1.00 91.44 122 PRO A N 1
ATOM 947 C CA . PRO A 1 122 ? 13.070 16.782 7.892 1.00 91.44 122 PRO A CA 1
ATOM 948 C C . PRO A 1 122 ? 13.991 15.607 7.518 1.00 91.44 122 PRO A C 1
ATOM 950 O O . PRO A 1 122 ? 13.896 14.501 8.052 1.00 91.44 122 PRO A O 1
ATOM 953 N N . GLU A 1 123 ? 14.860 15.841 6.535 1.00 83.81 123 GLU A N 1
ATOM 954 C CA . GLU A 1 123 ? 15.748 14.814 5.973 1.00 83.81 123 GLU A CA 1
ATOM 955 C C . GLU A 1 123 ? 15.024 13.646 5.266 1.00 83.81 123 GLU A C 1
ATOM 957 O O . GLU A 1 123 ? 15.581 12.552 5.168 1.00 83.81 123 GLU A O 1
ATOM 962 N N . PHE A 1 124 ? 13.817 13.877 4.726 1.00 79.81 124 PHE A N 1
ATOM 963 C CA . PHE A 1 124 ? 13.032 12.887 3.964 1.00 79.81 124 PHE A CA 1
ATOM 964 C C . PHE A 1 124 ? 12.770 11.600 4.756 1.00 79.81 124 PHE A C 1
ATOM 966 O O . PHE A 1 124 ? 12.851 10.490 4.230 1.00 79.81 124 PHE A O 1
ATOM 973 N N . GLN A 1 125 ? 12.502 1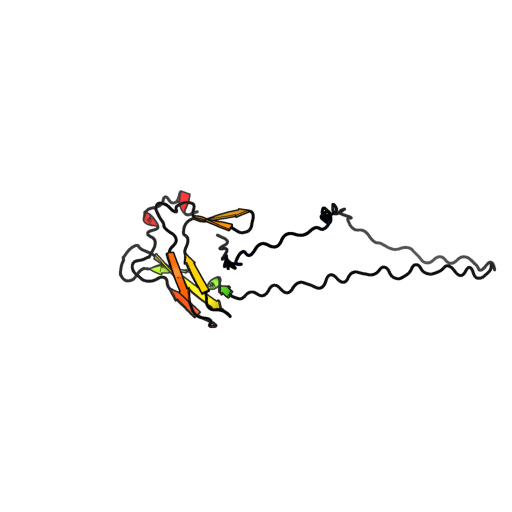1.739 6.053 1.00 84.62 125 GLN A N 1
ATOM 974 C CA . GLN A 1 125 ? 12.164 10.612 6.910 1.00 84.62 125 GLN A CA 1
ATOM 975 C C . GLN A 1 125 ? 10.661 10.568 7.156 1.00 84.62 125 GLN A C 1
ATOM 977 O O . GLN A 1 125 ? 10.007 11.589 7.356 1.00 84.62 125 GLN A O 1
ATOM 982 N N . LEU A 1 126 ? 10.113 9.358 7.160 1.00 88.44 126 LEU A N 1
ATOM 983 C CA . LEU A 1 126 ? 8.704 9.112 7.419 1.00 88.44 126 LEU A CA 1
ATOM 984 C C . LEU A 1 126 ? 8.558 8.474 8.803 1.00 88.44 126 LEU A C 1
ATOM 986 O O . LEU A 1 126 ? 9.146 7.424 9.063 1.00 88.44 126 LEU A O 1
ATOM 990 N N . THR A 1 127 ? 7.765 9.092 9.675 1.00 89.81 127 THR A N 1
ATOM 991 C CA . THR A 1 127 ? 7.523 8.602 11.037 1.00 89.81 127 THR A CA 1
ATOM 992 C C . THR A 1 127 ? 6.058 8.229 11.204 1.00 89.81 127 THR A C 1
ATOM 994 O O . THR A 1 127 ? 5.172 9.040 10.935 1.00 89.81 127 THR A O 1
ATOM 997 N N . ALA A 1 128 ? 5.799 7.008 11.674 1.00 92.25 128 ALA A N 1
ATOM 998 C CA . ALA A 1 128 ? 4.462 6.553 12.041 1.00 92.25 128 ALA A CA 1
ATOM 999 C C . ALA A 1 128 ? 3.970 7.315 13.282 1.00 92.25 128 ALA A C 1
ATOM 1001 O O . ALA A 1 128 ? 4.614 7.279 14.328 1.00 92.25 128 ALA A O 1
ATOM 1002 N N . THR A 1 129 ? 2.830 7.994 13.185 1.00 91.19 129 THR A N 1
ATOM 1003 C CA . THR A 1 129 ? 2.239 8.747 14.304 1.00 91.19 129 THR A CA 1
ATOM 1004 C C . THR A 1 129 ? 1.417 7.861 15.235 1.00 91.19 129 THR A C 1
ATOM 1006 O O . THR A 1 129 ? 1.122 8.270 16.352 1.00 91.19 129 THR A O 1
ATOM 1009 N N . LYS A 1 130 ? 1.064 6.648 14.791 1.00 89.38 130 LYS A N 1
ATOM 1010 C CA . LYS A 1 130 ? 0.289 5.657 15.552 1.00 89.38 130 LYS A CA 1
ATOM 1011 C C . LYS A 1 130 ? 0.978 4.288 15.621 1.00 89.38 130 LYS A C 1
ATOM 1013 O O . LYS A 1 130 ? 0.320 3.258 15.552 1.00 89.38 130 LYS A O 1
ATOM 1018 N N . ALA A 1 131 ? 2.307 4.265 15.757 1.00 85.81 131 ALA A N 1
ATOM 1019 C CA . ALA A 1 131 ? 3.098 3.025 15.754 1.00 85.81 131 ALA A CA 1
ATOM 1020 C C . ALA A 1 131 ? 2.691 2.006 16.838 1.00 85.81 131 ALA A C 1
ATOM 1022 O O . ALA A 1 131 ? 2.851 0.805 16.628 1.00 85.81 131 ALA A O 1
ATOM 1023 N N . ASP A 1 132 ? 2.158 2.475 17.971 1.00 85.25 132 ASP A N 1
ATOM 1024 C CA . ASP A 1 132 ? 1.749 1.615 19.088 1.00 85.25 132 ASP A CA 1
ATOM 1025 C C . ASP A 1 132 ? 0.478 0.808 18.783 1.00 85.25 132 ASP A C 1
ATOM 1027 O O . ASP A 1 132 ? 0.300 -0.289 19.309 1.00 85.25 132 ASP A O 1
ATOM 1031 N N . THR A 1 133 ? -0.401 1.330 17.920 1.00 86.31 133 THR A N 1
ATOM 1032 C CA . THR A 1 133 ? -1.664 0.676 17.540 1.00 86.31 133 THR A CA 1
ATOM 1033 C C . THR A 1 133 ? -1.609 0.065 16.145 1.00 86.31 133 THR A C 1
ATOM 1035 O O . THR A 1 133 ? -2.199 -0.987 15.910 1.00 86.31 133 THR A O 1
ATOM 1038 N N . LEU A 1 134 ? -0.877 0.694 15.226 1.00 90.12 134 LEU A N 1
ATOM 1039 C CA . LEU A 1 134 ? -0.708 0.270 13.843 1.00 90.12 134 LEU A CA 1
ATOM 1040 C C . LEU A 1 134 ? 0.777 0.150 13.523 1.00 90.12 134 LEU A C 1
ATOM 1042 O O . LEU A 1 134 ? 1.428 1.083 13.045 1.00 90.12 134 LEU A O 1
ATOM 1046 N N . GLN A 1 135 ? 1.317 -1.034 13.796 1.00 90.75 135 GLN A N 1
ATOM 1047 C CA . GLN A 1 135 ? 2.713 -1.325 13.507 1.00 90.75 135 GLN A CA 1
ATOM 1048 C C . GLN A 1 135 ? 2.963 -1.345 11.990 1.00 90.75 135 GLN A C 1
ATOM 1050 O O . GLN A 1 135 ? 2.172 -1.937 11.251 1.00 90.75 135 GLN A O 1
ATOM 1055 N N . PRO A 1 136 ? 4.072 -0.749 11.510 1.00 93.19 136 PRO A N 1
ATOM 1056 C CA . PRO A 1 136 ? 4.501 -0.890 10.126 1.00 93.19 136 PRO A CA 1
ATOM 1057 C C . PRO A 1 136 ? 4.660 -2.354 9.721 1.00 93.19 136 PRO A C 1
ATOM 1059 O O . PRO A 1 136 ? 5.333 -3.123 10.410 1.00 93.19 136 PRO A O 1
ATOM 1062 N N . ILE A 1 137 ? 4.112 -2.729 8.568 1.00 93.81 137 ILE A N 1
ATOM 1063 C CA . ILE A 1 137 ? 4.217 -4.097 8.046 1.00 93.81 137 ILE A CA 1
ATOM 1064 C C . ILE A 1 137 ? 5.126 -4.081 6.825 1.00 93.81 137 ILE A C 1
ATOM 1066 O O . ILE A 1 137 ? 4.985 -3.214 5.965 1.00 93.81 137 ILE A O 1
ATOM 1070 N N . THR A 1 138 ? 6.086 -5.007 6.760 1.00 96.44 138 THR A N 1
ATOM 1071 C CA . THR A 1 138 ? 7.109 -5.034 5.706 1.00 96.44 138 THR A CA 1
ATOM 1072 C C . THR A 1 138 ? 7.095 -6.341 4.926 1.00 96.44 138 THR A C 1
ATOM 1074 O O . THR A 1 138 ? 6.991 -7.411 5.519 1.00 96.44 138 THR A O 1
ATOM 1077 N N . PHE A 1 139 ? 7.261 -6.237 3.610 1.00 96.38 139 PHE A N 1
ATOM 1078 C CA . PHE A 1 139 ? 7.278 -7.344 2.661 1.00 96.38 139 PHE A CA 1
ATOM 1079 C C . PHE A 1 139 ? 8.467 -7.206 1.715 1.00 96.38 139 PHE A C 1
ATOM 1081 O O . PHE A 1 139 ? 8.771 -6.101 1.270 1.00 96.38 139 PHE A O 1
ATOM 1088 N N . ASP A 1 140 ? 9.125 -8.314 1.395 1.00 97.56 140 ASP A N 1
ATOM 1089 C CA . ASP A 1 140 ? 10.165 -8.352 0.367 1.00 97.56 140 ASP A CA 1
ATOM 1090 C C . ASP A 1 140 ? 9.541 -8.452 -1.035 1.00 97.56 140 ASP A C 1
ATOM 1092 O O . ASP A 1 140 ? 8.460 -9.016 -1.212 1.00 97.56 140 ASP A O 1
ATOM 1096 N N . PHE A 1 141 ? 10.231 -7.912 -2.038 1.00 96.88 141 PHE A N 1
ATOM 1097 C CA . PHE A 1 141 ? 9.878 -8.064 -3.448 1.00 96.88 141 PHE A CA 1
ATOM 1098 C C . PHE A 1 141 ? 11.129 -8.235 -4.312 1.00 96.88 141 PHE A C 1
ATOM 1100 O O . PHE A 1 141 ? 12.208 -7.731 -3.990 1.00 96.88 141 PHE A O 1
ATOM 1107 N N . GLU A 1 142 ? 10.969 -8.899 -5.452 1.00 97.75 142 GLU A N 1
ATOM 1108 C CA . GLU A 1 142 ? 12.023 -9.047 -6.453 1.00 97.75 142 GLU A CA 1
ATOM 1109 C C . GLU A 1 142 ? 11.945 -7.951 -7.520 1.00 97.75 142 GLU A C 1
ATOM 1111 O O . GLU A 1 142 ? 10.911 -7.317 -7.719 1.00 97.75 142 GLU A O 1
ATOM 1116 N N . LYS A 1 143 ? 13.043 -7.714 -8.241 1.00 97.25 143 LYS A N 1
ATOM 1117 C CA . LYS A 1 143 ? 13.011 -6.816 -9.405 1.00 97.25 143 LYS A CA 1
ATOM 1118 C C . LYS A 1 143 ? 11.988 -7.292 -10.450 1.00 97.25 143 LYS A C 1
ATOM 1120 O O . LYS A 1 143 ? 11.865 -8.486 -10.720 1.00 97.25 143 LYS A O 1
ATOM 1125 N N . GLY A 1 144 ? 11.324 -6.348 -11.104 1.00 97.50 144 GLY A N 1
ATOM 1126 C CA . GLY A 1 144 ? 10.298 -6.609 -12.107 1.00 97.50 144 GLY A CA 1
ATOM 1127 C C . GLY A 1 144 ? 9.531 -5.341 -12.467 1.00 97.50 144 GLY A C 1
ATOM 1128 O O . GLY A 1 144 ? 9.393 -4.440 -11.642 1.00 97.50 144 GLY A O 1
ATOM 1129 N N . LEU A 1 145 ? 9.041 -5.270 -13.702 1.00 96.62 145 LEU A N 1
ATOM 1130 C CA . LEU A 1 145 ? 8.155 -4.201 -14.165 1.00 96.62 145 LEU A CA 1
ATOM 1131 C C . LEU A 1 145 ? 6.697 -4.634 -13.990 1.00 96.62 145 LEU A C 1
ATOM 1133 O O . LEU A 1 145 ? 6.404 -5.825 -14.058 1.00 96.62 145 LEU A O 1
ATOM 1137 N N . ASP A 1 146 ? 5.807 -3.666 -13.803 1.00 97.50 146 ASP A N 1
ATOM 1138 C CA . ASP A 1 146 ? 4.359 -3.854 -13.696 1.00 97.50 146 ASP A CA 1
ATOM 1139 C C . ASP A 1 146 ? 3.936 -4.871 -12.620 1.00 97.50 146 ASP A C 1
ATOM 1141 O O . ASP A 1 146 ? 3.010 -5.664 -12.789 1.00 97.50 146 ASP A O 1
ATOM 1145 N N . GLN A 1 147 ? 4.646 -4.875 -11.492 1.00 98.06 147 GLN A N 1
ATOM 1146 C CA . GLN A 1 147 ? 4.373 -5.778 -10.384 1.00 98.06 147 GLN A CA 1
ATOM 1147 C C . GLN A 1 147 ? 3.149 -5.310 -9.606 1.00 98.06 147 GLN A C 1
ATOM 1149 O O . GLN A 1 147 ? 3.091 -4.164 -9.154 1.00 98.06 147 GLN A O 1
ATOM 1154 N N . LYS A 1 148 ? 2.191 -6.216 -9.390 1.00 97.88 148 LYS A N 1
ATOM 1155 C CA . LYS A 1 148 ? 1.037 -5.968 -8.524 1.00 97.88 148 LYS A CA 1
ATOM 1156 C C . LYS A 1 148 ? 1.361 -6.390 -7.094 1.00 97.88 148 LYS A C 1
ATOM 1158 O O . LYS A 1 148 ? 1.594 -7.566 -6.827 1.00 97.88 148 LYS A O 1
ATOM 1163 N N . PHE A 1 149 ? 1.317 -5.435 -6.175 1.00 98.19 149 PHE A N 1
ATOM 1164 C CA . PHE A 1 149 ? 1.323 -5.694 -4.745 1.00 98.19 149 PHE A CA 1
ATOM 1165 C C . PHE A 1 149 ? -0.109 -5.634 -4.214 1.00 98.19 149 PHE A C 1
ATOM 1167 O O . PHE A 1 149 ? -0.839 -4.676 -4.471 1.00 98.19 149 PHE A O 1
ATOM 1174 N N . ILE A 1 150 ? -0.494 -6.655 -3.454 1.00 97.25 150 ILE A N 1
ATOM 1175 C CA . ILE A 1 150 ? -1.674 -6.634 -2.593 1.00 97.25 150 ILE A CA 1
ATOM 1176 C C . ILE A 1 150 ? -1.187 -7.065 -1.221 1.00 97.25 150 ILE A C 1
ATOM 1178 O O . ILE A 1 150 ? -0.544 -8.109 -1.080 1.00 97.25 150 ILE A O 1
ATOM 1182 N N . GLN A 1 151 ? -1.483 -6.253 -0.218 1.00 97.25 151 GLN A N 1
ATOM 1183 C CA . GLN A 1 151 ? -1.185 -6.579 1.160 1.00 97.25 151 GLN A CA 1
ATOM 1184 C C . GLN A 1 151 ? -1.823 -7.938 1.527 1.00 97.25 151 GLN A C 1
ATOM 1186 O O . GLN A 1 151 ? -2.999 -8.151 1.236 1.00 97.25 151 GLN A O 1
ATOM 1191 N N . PRO A 1 152 ? -1.091 -8.873 2.159 1.00 95.75 152 PRO A N 1
ATOM 1192 C CA . PRO A 1 152 ? -1.636 -10.177 2.515 1.00 95.75 152 PRO A CA 1
ATOM 1193 C C . PRO A 1 152 ? -2.876 -10.082 3.408 1.00 95.75 152 PRO A C 1
ATOM 1195 O O . PRO A 1 152 ? -2.897 -9.345 4.400 1.00 95.75 152 PRO A O 1
ATOM 1198 N N . SER A 1 153 ? -3.893 -10.873 3.073 1.00 95.81 153 SER A N 1
ATOM 1199 C CA . SER A 1 153 ? -5.109 -11.023 3.876 1.00 95.81 153 SER A CA 1
ATOM 1200 C C . SER A 1 153 ? -4.772 -11.427 5.319 1.00 95.81 153 SER A C 1
ATOM 1202 O O . SER A 1 153 ? -3.816 -12.167 5.557 1.00 95.81 153 SER A O 1
ATOM 1204 N N . GLY A 1 154 ? -5.506 -10.891 6.298 1.00 93.44 154 GLY A N 1
ATOM 1205 C CA . GLY A 1 154 ? -5.158 -11.015 7.722 1.00 93.44 154 GLY A CA 1
ATOM 1206 C C . GLY A 1 154 ? -4.375 -9.835 8.281 1.00 93.44 154 GLY A C 1
ATOM 1207 O O . GLY A 1 154 ? -4.343 -9.651 9.495 1.00 93.44 154 GLY A O 1
ATOM 1208 N N . THR A 1 155 ? -3.772 -9.012 7.422 1.00 93.81 155 THR A N 1
ATOM 1209 C CA . THR A 1 155 ? -2.944 -7.880 7.865 1.00 93.81 155 THR A CA 1
ATOM 1210 C C . THR A 1 155 ? -3.610 -6.519 7.663 1.00 93.81 155 THR A C 1
ATOM 1212 O O . THR A 1 155 ? -3.011 -5.497 7.989 1.00 93.81 155 THR A O 1
ATOM 1215 N N . GLY A 1 156 ? -4.839 -6.494 7.136 1.00 93.75 156 GLY A N 1
ATOM 1216 C CA . GLY A 1 156 ? -5.548 -5.263 6.796 1.00 93.75 156 GLY A CA 1
ATOM 1217 C C . GLY A 1 156 ? -5.820 -4.338 7.982 1.00 93.75 156 GLY A C 1
ATOM 1218 O O . GLY A 1 156 ? -5.910 -4.771 9.138 1.00 93.75 156 GLY A O 1
ATOM 1219 N N . VAL A 1 157 ? -5.976 -3.053 7.666 1.00 94.56 157 VAL A N 1
ATOM 1220 C CA . VAL A 1 157 ? -6.317 -1.999 8.626 1.00 94.56 157 VAL A CA 1
ATOM 1221 C C . VAL A 1 157 ? -7.826 -1.948 8.845 1.00 94.56 157 VAL A C 1
ATOM 1223 O O . VAL A 1 157 ? -8.604 -2.074 7.901 1.00 94.56 157 VAL A O 1
ATOM 1226 N N . ASP A 1 158 ? -8.237 -1.750 10.091 1.00 93.69 158 ASP A N 1
ATOM 1227 C CA . ASP A 1 158 ? -9.611 -1.404 10.445 1.00 93.69 158 ASP A CA 1
ATOM 1228 C C . ASP A 1 158 ? -9.700 0.116 10.619 1.00 93.69 158 ASP A C 1
ATOM 1230 O O . ASP A 1 158 ? -9.208 0.659 11.608 1.00 93.69 158 ASP A O 1
ATOM 1234 N N . LEU A 1 159 ? -10.278 0.813 9.635 1.00 90.06 159 LEU A N 1
ATOM 1235 C CA . LEU A 1 159 ? -10.426 2.270 9.701 1.00 90.06 159 LEU A CA 1
ATOM 1236 C C . LEU A 1 159 ? -11.532 2.708 10.672 1.00 90.06 159 LEU A C 1
ATOM 1238 O O . LEU A 1 159 ? -11.509 3.852 11.112 1.00 90.06 159 LEU A O 1
ATOM 1242 N N . SER A 1 160 ? -12.460 1.816 11.042 1.00 89.25 160 SER A N 1
ATOM 1243 C CA . SER A 1 160 ? -13.547 2.136 11.981 1.00 89.25 160 SER A CA 1
ATOM 1244 C C . SER A 1 160 ? -13.067 2.299 13.425 1.00 89.25 160 SER A C 1
ATOM 1246 O O . SER A 1 160 ? -13.780 2.848 14.261 1.00 89.25 160 SER A O 1
ATOM 1248 N N . ALA A 1 161 ? -11.837 1.862 13.713 1.00 87.81 161 ALA A N 1
ATOM 1249 C CA . ALA A 1 161 ? -11.184 2.047 15.002 1.00 87.81 161 ALA A CA 1
ATOM 1250 C C . ALA A 1 161 ? -10.691 3.490 15.246 1.00 87.81 161 ALA A C 1
ATOM 1252 O O . ALA A 1 161 ? -10.169 3.772 16.325 1.00 87.81 161 ALA A O 1
ATOM 1253 N N . PHE A 1 162 ? -10.823 4.383 14.259 1.00 89.12 162 PHE A N 1
ATOM 1254 C CA . PHE A 1 162 ? -10.335 5.763 14.297 1.00 89.12 162 PHE A CA 1
ATOM 1255 C C . PHE A 1 162 ? -11.481 6.759 14.135 1.00 89.12 162 PHE A C 1
ATOM 1257 O O . PHE A 1 162 ? -12.482 6.468 13.483 1.00 89.12 162 PHE A O 1
ATOM 1264 N N . GLU A 1 163 ? -11.333 7.941 14.730 1.00 90.12 163 GLU A N 1
ATOM 1265 C CA . GLU A 1 163 ? -12.312 9.015 14.552 1.00 90.12 163 GLU A CA 1
ATOM 1266 C C . GLU A 1 163 ? -12.191 9.629 13.150 1.00 90.12 163 GLU A C 1
ATOM 1268 O O . GLU A 1 163 ? -11.098 9.714 12.588 1.00 90.12 163 GLU A O 1
ATOM 1273 N N . ASP A 1 164 ? -13.296 10.147 12.605 1.00 87.06 164 ASP A N 1
ATOM 1274 C CA . ASP A 1 164 ? -13.298 10.826 11.298 1.00 87.06 164 ASP A CA 1
ATOM 1275 C C . ASP A 1 164 ? -12.303 12.000 11.242 1.00 87.06 164 ASP A C 1
ATOM 1277 O O . ASP A 1 164 ? -11.715 12.272 10.196 1.00 87.06 164 ASP A O 1
ATOM 1281 N N . SER A 1 165 ? -12.082 12.669 12.381 1.00 89.25 165 SER A N 1
ATOM 1282 C CA . SER A 1 165 ? -11.115 13.762 12.563 1.00 89.25 165 SER A CA 1
ATOM 1283 C C . SER A 1 165 ? -9.655 13.324 12.391 1.00 89.25 165 SER A C 1
ATOM 1285 O O . SER A 1 165 ? -8.784 14.157 12.160 1.00 89.25 165 SER A O 1
ATOM 1287 N N . GLU A 1 166 ? -9.374 12.029 12.524 1.00 85.12 166 GLU A N 1
ATOM 1288 C CA . GLU A 1 166 ? -8.038 11.460 12.380 1.00 85.12 166 GLU A CA 1
ATOM 1289 C C . GLU A 1 166 ? -7.778 10.967 10.955 1.00 85.12 166 GLU A C 1
ATOM 1291 O O . GLU A 1 166 ? -6.622 10.826 10.554 1.00 85.12 166 GLU A O 1
ATOM 1296 N N . LEU A 1 167 ? -8.842 10.692 10.195 1.00 83.81 167 LEU A N 1
ATOM 1297 C CA . LEU A 1 167 ? -8.769 10.175 8.830 1.00 83.81 167 LEU A CA 1
ATOM 1298 C C . LEU A 1 167 ? -8.528 11.273 7.777 1.00 83.81 167 LEU A C 1
ATOM 1300 O O . LEU A 1 167 ? -8.071 10.940 6.677 1.00 83.81 167 LEU A O 1
ATOM 1304 N N . PHE A 1 168 ? -8.811 12.548 8.088 1.00 72.88 168 PHE A N 1
ATOM 1305 C CA . PHE A 1 168 ? -8.799 13.664 7.126 1.00 72.88 168 PHE A CA 1
ATOM 1306 C C . PHE A 1 168 ? -8.120 14.940 7.626 1.00 72.88 168 PHE A C 1
ATOM 1308 O O . PHE A 1 168 ? -8.397 15.371 8.765 1.00 72.88 168 PHE A O 1
#

Sequence (168 aa):
MGNIFCCCGGRRRRSNVPAEATETTPRQPHPPKIPVNQAVSPVATLYYPPRNMSKPYDHPMPPPRDVVDENPVTIRNDTNLKKETLSLEPDPVNPGRLLVAFTFDALVSGRITVVFFAKEVPEFQLTATKADTLQPITFDFEKGLDQKFIQPSGTGVDLSAFEDSELF

Foldseek 3Di:
DDDDDDDFDDDDDDDDDDDDDDDDDDDDDDDDDDDDDDDDDDDDDDDDDDDDDDDDPPPPDPPPPPPVPPPDDDDDDQKAWPVVFWDWDAQPVDGQFTKTKTWMAGNAKGKDKDADCWDQDPPRDIDRPPCVPQPIDMDTDGHDHGDIDIGDRPNGDRPVVDDPVSVD

pLDDT: mean 72.03, std 25.15, range [30.59, 98.56]

Radius of gyration: 29.49 Å; chains: 1; bounding box: 64×74×56 Å

InterPro domains:
  IPR045194 E3 ubiquitin-protein ligase MGRN1/RNF157-like [PTHR22996] (37-167)
  IPR058981 MGRN1/RNF157-like, N-terminal domain [PF26192] (80-167)